Protein AF-A0A8H6S3T5-F1 (afdb_monomer_lite)

Sequence (78 aa):
MHSASVNAYRPPGPPPGSGLHRYTFVLFREPPGFSLPPDASELDPSIEARRRWDPVEFAQRAGLTIVGATFYLVRSEE

Organism: NCBI:txid2126181

InterPro domains:
  IPR008914 Phosphatidylethanolamine-binding protein [PF01161] (7-37)
  IPR035810 Phosphatidylethanolamine-binding protein, eukaryotic [PTHR11362] (6-75)
  IPR036610 PEBP-like superfamily [G3DSA:3.90.280.10] (2-78)
  IPR036610 PEBP-like superfamily [SSF49777] (6-75)

Radius of gyration: 14.52 Å; chains: 1; bounding box: 28×25×40 Å

Secondary structure (DSSP, 8-state):
-PPPPSS------PPTTS-PEEEEEEEEEPPTT----TT-GGG--SHHHHHT--HHHHHHHHT-EEEEEEEEEE----

pLDDT: mean 90.36, std 9.45, range [45.22, 98.56]

Foldseek 3Di:
DDDDDLEDDDDDDDDAPPPKDKDKDWDKDADPPFDDDPPDLSNDHDPVSVVPDDPVVVCVVRVIDTPDMDIDIDHDDD

Structure (mmCIF, N/CA/C/O backbone):
data_AF-A0A8H6S3T5-F1
#
_entry.id   AF-A0A8H6S3T5-F1
#
loop_
_atom_site.group_PDB
_atom_site.id
_atom_site.type_symbol
_atom_site.label_atom_id
_atom_site.label_alt_id
_atom_site.label_comp_id
_atom_site.label_asym_id
_atom_site.label_entity_id
_atom_site.label_seq_id
_atom_site.pdbx_PDB_ins_code
_atom_site.Cartn_x
_atom_site.Cartn_y
_atom_site.Cartn_z
_atom_site.occupancy
_atom_site.B_iso_or_equiv
_atom_site.auth_seq_id
_atom_site.auth_comp_id
_atom_site.auth_asym_id
_atom_site.auth_atom_id
_atom_site.pdbx_PDB_model_num
ATOM 1 N N . MET A 1 1 ? -13.088 16.134 6.815 1.00 45.22 1 MET A N 1
ATOM 2 C CA . MET A 1 1 ? -11.705 16.156 7.335 1.00 45.22 1 MET A CA 1
ATOM 3 C C . MET A 1 1 ? -10.825 15.493 6.292 1.00 45.22 1 MET A C 1
ATOM 5 O O . MET A 1 1 ? -11.150 14.383 5.897 1.00 45.22 1 MET A O 1
ATOM 9 N N . HIS A 1 2 ? -9.802 16.175 5.780 1.00 52.12 2 HIS A N 1
ATOM 10 C CA . HIS A 1 2 ? -8.805 15.530 4.921 1.00 52.12 2 HIS A CA 1
ATOM 11 C C . HIS A 1 2 ? -7.748 14.909 5.834 1.00 52.12 2 HIS A C 1
ATOM 13 O O . HIS A 1 2 ? -7.196 15.610 6.679 1.00 52.12 2 HIS A O 1
ATOM 19 N N . SER A 1 3 ? -7.519 13.604 5.702 1.00 68.25 3 SER A N 1
ATOM 20 C CA . SER A 1 3 ? -6.415 12.930 6.388 1.00 68.25 3 SER A CA 1
ATOM 21 C C . SER A 1 3 ? -5.105 13.246 5.663 1.00 68.25 3 SER A C 1
ATOM 23 O O . SER A 1 3 ? -5.078 13.302 4.431 1.00 68.25 3 SER A O 1
ATOM 25 N N . ALA A 1 4 ? -4.033 13.496 6.414 1.00 75.06 4 ALA A N 1
ATOM 26 C CA . ALA A 1 4 ? -2.709 13.717 5.848 1.00 75.06 4 ALA A CA 1
ATOM 27 C C . ALA A 1 4 ? -2.120 12.386 5.359 1.00 75.06 4 ALA A C 1
ATOM 29 O O . ALA A 1 4 ? -2.260 11.356 6.018 1.00 75.06 4 ALA A O 1
ATOM 30 N N . SER A 1 5 ? -1.434 12.396 4.213 1.00 82.75 5 SER A N 1
ATOM 31 C CA . SER A 1 5 ? -0.706 11.211 3.762 1.00 82.75 5 SER A CA 1
ATOM 32 C C . SER A 1 5 ? 0.437 10.915 4.728 1.00 82.75 5 SER A C 1
ATOM 34 O O . SER A 1 5 ? 1.321 11.751 4.909 1.00 82.75 5 SER A O 1
ATOM 36 N N . VAL A 1 6 ? 0.454 9.706 5.279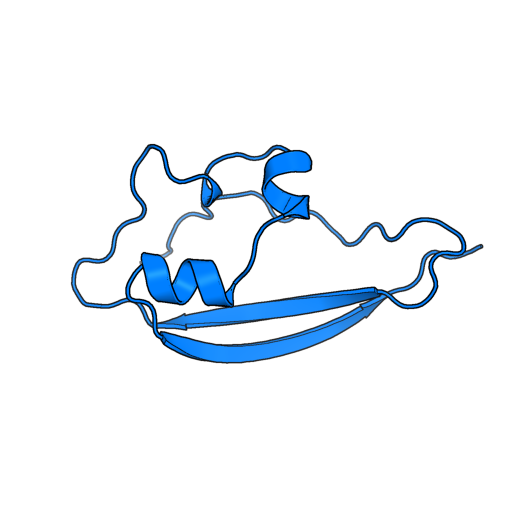 1.00 85.94 6 VAL A N 1
ATOM 37 C CA . VAL A 1 6 ? 1.557 9.199 6.108 1.00 85.94 6 VAL A CA 1
ATOM 38 C C . VAL A 1 6 ? 2.871 9.145 5.321 1.00 85.94 6 VAL A C 1
ATOM 40 O O . VAL A 1 6 ? 3.945 9.381 5.860 1.00 85.94 6 VAL A O 1
ATOM 43 N N . ASN A 1 7 ? 2.778 8.872 4.020 1.00 86.50 7 ASN A N 1
ATOM 44 C CA . ASN A 1 7 ? 3.919 8.680 3.145 1.00 86.50 7 ASN A CA 1
ATOM 45 C C . ASN A 1 7 ? 3.622 9.283 1.766 1.00 86.50 7 ASN A C 1
ATOM 47 O O . ASN A 1 7 ? 2.520 9.121 1.237 1.00 86.50 7 ASN A O 1
ATOM 51 N N . ALA A 1 8 ? 4.604 9.952 1.156 1.00 88.62 8 ALA A N 1
ATOM 52 C CA . ALA A 1 8 ? 4.430 10.514 -0.182 1.00 88.62 8 ALA A CA 1
ATOM 53 C C . ALA A 1 8 ? 4.224 9.401 -1.225 1.00 88.62 8 ALA A C 1
ATOM 55 O O . ALA A 1 8 ? 4.866 8.337 -1.167 1.00 88.62 8 ALA A O 1
ATOM 56 N N . TYR A 1 9 ? 3.354 9.662 -2.205 1.00 90.25 9 TYR A N 1
ATOM 57 C CA . TYR A 1 9 ? 3.195 8.787 -3.363 1.00 90.25 9 TYR A CA 1
ATOM 58 C C . TYR A 1 9 ? 4.521 8.691 -4.124 1.00 90.25 9 TYR A C 1
ATOM 60 O O . TYR A 1 9 ? 5.159 9.704 -4.412 1.00 90.25 9 TYR A O 1
ATOM 68 N N . ARG A 1 10 ? 4.930 7.464 -4.453 1.00 89.94 10 ARG A N 1
ATOM 69 C CA . ARG A 1 10 ? 6.059 7.202 -5.347 1.00 89.94 10 ARG A CA 1
ATOM 70 C C . ARG A 1 10 ? 5.532 6.462 -6.571 1.00 89.94 10 ARG A C 1
ATOM 72 O O . ARG A 1 10 ? 4.842 5.458 -6.382 1.00 89.94 10 ARG A O 1
ATOM 79 N N . PRO A 1 11 ? 5.819 6.943 -7.791 1.00 91.19 11 PRO A N 1
ATOM 80 C CA . PRO A 1 11 ? 5.327 6.304 -8.999 1.00 91.19 11 PRO A CA 1
ATOM 81 C C . PRO A 1 11 ? 5.935 4.902 -9.179 1.00 91.19 11 PRO A C 1
ATOM 83 O O . PRO A 1 11 ? 6.985 4.602 -8.600 1.00 91.19 11 PRO A O 1
ATOM 86 N N . PRO A 1 12 ? 5.295 4.045 -9.993 1.00 92.81 12 PRO A N 1
ATOM 87 C CA . PRO A 1 12 ? 5.882 2.803 -10.471 1.00 92.81 12 PRO A CA 1
ATOM 88 C C . PRO A 1 12 ? 7.291 2.985 -11.035 1.00 92.81 12 PRO A C 1
ATOM 90 O O . PRO A 1 12 ? 7.570 3.952 -11.736 1.00 92.81 12 PRO A O 1
ATOM 93 N N . GLY A 1 13 ? 8.151 2.012 -10.758 1.00 92.31 13 GLY A N 1
ATOM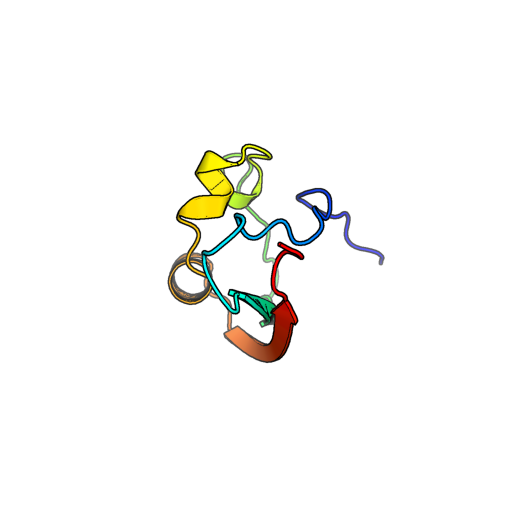 94 C CA . GLY A 1 13 ? 9.516 1.932 -11.272 1.00 92.31 13 GLY A CA 1
ATOM 95 C C . GLY A 1 13 ? 9.970 0.476 -11.346 1.00 92.31 13 GLY A C 1
ATOM 96 O O . GLY A 1 13 ? 10.910 0.112 -10.635 1.00 92.31 13 GLY A O 1
ATOM 97 N N . PRO A 1 14 ? 9.252 -0.392 -12.090 1.00 92.94 14 PRO A N 1
ATOM 98 C CA . PRO A 1 14 ? 9.692 -1.768 -12.286 1.00 92.94 14 PRO A CA 1
ATOM 99 C C . PRO A 1 14 ? 11.071 -1.781 -12.971 1.00 92.94 14 PRO A C 1
ATOM 101 O O . PRO A 1 14 ? 11.299 -0.960 -13.859 1.00 92.94 14 PRO A O 1
ATOM 104 N N . PRO A 1 15 ? 11.998 -2.670 -12.581 1.00 92.69 15 PRO A N 1
ATOM 105 C CA . PRO A 1 15 ? 13.282 -2.798 -13.268 1.00 92.69 15 PRO A CA 1
ATOM 106 C C . PRO A 1 15 ? 13.131 -3.160 -14.764 1.00 92.69 15 PRO A C 1
ATOM 108 O O . PRO A 1 15 ? 12.190 -3.866 -15.132 1.00 92.69 15 PRO A O 1
ATOM 111 N N . PRO A 1 16 ? 14.063 -2.751 -15.643 1.00 94.12 16 PRO A N 1
ATOM 112 C CA . PRO A 1 16 ? 14.108 -3.251 -17.016 1.00 94.12 16 PRO A CA 1
ATOM 113 C C . PRO A 1 16 ? 14.210 -4.782 -17.057 1.00 94.12 16 PRO A C 1
ATOM 115 O O . PRO A 1 16 ? 14.919 -5.391 -16.255 1.00 94.12 16 PRO A O 1
ATOM 118 N N . GLY A 1 17 ? 13.477 -5.415 -17.976 1.00 93.50 17 GLY A N 1
ATOM 119 C CA . GLY A 1 17 ? 13.486 -6.872 -18.159 1.00 93.50 17 GLY A CA 1
ATOM 120 C C . GLY A 1 17 ? 12.780 -7.701 -17.073 1.00 93.50 17 GLY A C 1
ATOM 121 O O . GLY A 1 17 ? 12.724 -8.921 -17.203 1.00 93.50 17 GLY A O 1
ATOM 122 N N . SER A 1 18 ? 12.194 -7.097 -16.030 1.00 94.25 18 SER A N 1
ATOM 123 C CA . SER A 1 18 ? 11.489 -7.841 -14.966 1.00 94.25 18 SER A CA 1
ATOM 124 C C . SER A 1 18 ? 10.031 -8.201 -15.298 1.00 94.25 18 SER A C 1
ATOM 126 O O . SER A 1 18 ? 9.337 -8.813 -14.484 1.00 94.25 18 SER A O 1
ATOM 128 N N . GLY A 1 19 ? 9.561 -7.848 -16.498 1.00 94.38 19 GLY A N 1
ATOM 129 C CA . GLY A 1 19 ? 8.217 -8.158 -16.984 1.00 94.38 19 GLY A CA 1
ATOM 130 C C . GLY A 1 19 ? 7.130 -7.220 -16.446 1.00 94.38 19 GLY A C 1
ATOM 131 O O . GLY A 1 19 ? 7.359 -6.033 -16.213 1.00 94.38 19 GLY A O 1
ATOM 132 N N . LEU A 1 20 ? 5.909 -7.745 -16.301 1.00 96.56 20 LEU A N 1
ATOM 133 C CA . LEU A 1 20 ? 4.757 -6.989 -15.802 1.00 96.56 20 LEU A CA 1
ATOM 134 C C . LEU A 1 20 ? 4.726 -6.992 -14.273 1.00 96.56 20 LEU A C 1
ATOM 136 O O . LEU A 1 20 ? 4.638 -8.041 -13.639 1.00 96.56 20 LEU A O 1
ATOM 140 N N . HIS A 1 21 ? 4.716 -5.804 -13.684 1.00 95.75 21 HIS A N 1
ATOM 141 C CA . HIS A 1 21 ? 4.537 -5.586 -12.257 1.00 95.75 21 HIS A CA 1
ATOM 142 C C . HIS A 1 21 ? 3.104 -5.165 -11.958 1.00 95.75 21 HIS A C 1
ATOM 144 O O . HIS A 1 21 ? 2.529 -4.319 -12.644 1.00 95.75 21 HIS A O 1
ATOM 150 N N . ARG A 1 22 ? 2.540 -5.728 -10.889 1.00 96.69 22 ARG A N 1
ATOM 151 C CA . ARG A 1 22 ? 1.220 -5.363 -10.377 1.00 96.69 22 ARG A CA 1
ATOM 152 C C . ARG A 1 22 ? 1.360 -4.332 -9.264 1.00 96.69 22 ARG A C 1
ATOM 154 O O . ARG A 1 22 ? 1.937 -4.631 -8.223 1.00 96.69 22 ARG A O 1
ATOM 161 N N . TYR A 1 23 ? 0.781 -3.155 -9.472 1.00 95.56 23 TYR A N 1
ATOM 162 C CA . TYR A 1 23 ? 0.670 -2.110 -8.458 1.00 95.56 23 TYR A CA 1
ATOM 163 C C . TYR A 1 23 ? -0.751 -2.116 -7.905 1.00 95.56 23 TYR A C 1
ATOM 165 O O . TYR A 1 23 ? -1.704 -1.797 -8.617 1.00 95.56 23 TYR A O 1
ATOM 173 N N . THR A 1 24 ? -0.889 -2.534 -6.649 1.00 96.62 24 THR A N 1
ATOM 174 C CA . THR A 1 24 ? -2.184 -2.733 -5.992 1.00 96.62 24 THR A CA 1
ATOM 175 C C . THR A 1 24 ? -2.502 -1.555 -5.081 1.00 96.62 24 THR A C 1
ATOM 177 O O . THR A 1 24 ? -1.694 -1.187 -4.231 1.00 96.62 24 THR A O 1
ATOM 180 N N . PHE A 1 25 ? -3.707 -1.011 -5.210 1.00 96.62 25 PHE A N 1
ATOM 181 C CA . PHE A 1 25 ? -4.306 -0.139 -4.209 1.00 96.62 25 PHE A CA 1
ATOM 182 C C . PHE A 1 25 ? -5.225 -0.972 -3.321 1.00 96.62 25 PHE A C 1
ATOM 184 O O . PHE A 1 25 ? -6.084 -1.696 -3.827 1.00 96.62 25 PHE A O 1
ATOM 191 N N . VAL A 1 26 ? -5.053 -0.857 -2.006 1.00 97.19 26 VAL A N 1
ATOM 192 C CA . VAL A 1 26 ? -5.878 -1.536 -1.002 1.00 97.19 26 VAL A CA 1
ATOM 193 C C . VAL A 1 26 ? -6.543 -0.473 -0.139 1.00 97.19 26 VAL A C 1
ATOM 195 O O . VAL A 1 26 ? -5.876 0.443 0.337 1.00 97.19 26 VAL A O 1
ATOM 198 N N . LEU A 1 27 ? -7.858 -0.585 0.041 1.00 97.19 27 LEU A N 1
ATOM 199 C CA . LEU A 1 27 ? -8.638 0.292 0.904 1.00 97.19 27 LEU A CA 1
ATOM 200 C C . LEU A 1 27 ? -8.985 -0.443 2.197 1.00 97.19 27 LEU A C 1
ATOM 202 O O . LEU A 1 27 ? -9.633 -1.495 2.173 1.00 97.19 27 LEU A O 1
ATOM 206 N N . PHE A 1 28 ? -8.586 0.149 3.317 1.00 96.88 28 PHE A N 1
ATOM 207 C CA . PHE A 1 28 ? -8.868 -0.351 4.653 1.00 96.88 28 PHE A CA 1
ATOM 208 C C . PHE A 1 28 ? -9.988 0.461 5.301 1.00 96.88 28 PHE A C 1
ATOM 210 O O . PHE A 1 28 ? -10.033 1.684 5.184 1.00 96.88 28 PHE A O 1
ATOM 217 N N . ARG A 1 29 ? -10.885 -0.221 6.009 1.00 96.69 29 ARG A N 1
ATOM 218 C CA . ARG A 1 29 ? -11.825 0.400 6.938 1.00 96.69 29 ARG A CA 1
ATOM 219 C C . ARG A 1 29 ? -11.206 0.403 8.328 1.00 96.69 29 ARG A C 1
ATOM 221 O O . ARG A 1 29 ? -10.909 -0.662 8.872 1.00 96.69 29 ARG A O 1
ATOM 228 N N . GLU A 1 30 ? -11.057 1.602 8.870 1.00 94.88 30 GLU A N 1
ATOM 229 C CA . GLU 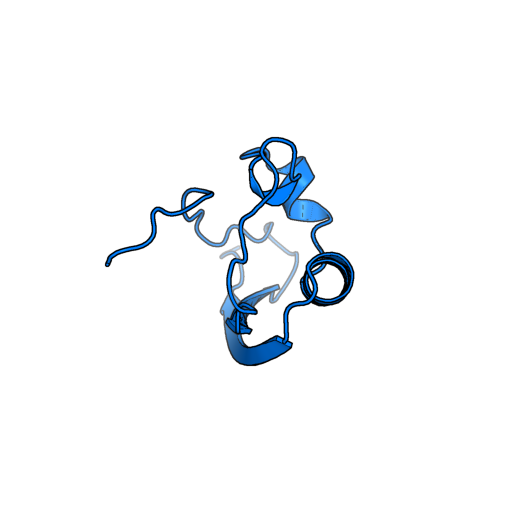A 1 30 ? -10.539 1.856 10.210 1.00 94.88 30 GLU A CA 1
ATOM 230 C C . GLU A 1 30 ? -11.601 1.552 11.283 1.00 94.88 30 GLU A C 1
ATOM 232 O O . GLU A 1 30 ? -12.776 1.893 11.095 1.00 94.88 30 GLU A O 1
ATOM 237 N N . PRO A 1 31 ? -11.231 0.914 12.408 1.00 93.19 31 PRO A N 1
ATOM 238 C CA . PRO A 1 31 ? -12.099 0.847 13.574 1.00 93.19 31 PRO A CA 1
ATOM 239 C C . PRO A 1 31 ? -12.220 2.229 14.249 1.00 93.19 31 PRO A C 1
ATOM 241 O O . PRO A 1 31 ? -11.387 3.113 14.030 1.00 93.19 31 PRO A O 1
ATOM 244 N N . PRO A 1 32 ? -13.237 2.441 15.104 1.00 93.62 32 PRO A N 1
ATOM 245 C CA . PRO A 1 32 ? -13.357 3.676 15.873 1.00 93.62 32 PRO A CA 1
ATOM 246 C C . PRO A 1 32 ? -12.093 3.968 16.692 1.00 93.62 32 PRO A C 1
ATOM 248 O O . PRO A 1 32 ? -11.612 3.104 17.421 1.00 93.62 32 PRO A O 1
ATOM 251 N N . GLY A 1 33 ? -11.579 5.196 16.591 1.00 90.62 33 GLY A N 1
ATOM 252 C CA . GLY A 1 33 ? -10.398 5.634 17.342 1.00 90.62 33 GLY A CA 1
ATOM 253 C C . GLY A 1 33 ? -9.061 5.112 16.809 1.00 90.62 33 GLY A C 1
ATOM 254 O O . GLY A 1 33 ? -8.060 5.230 17.510 1.00 90.62 33 GLY A O 1
ATOM 255 N N . PHE A 1 34 ? -9.030 4.546 15.599 1.00 91.88 34 PHE A N 1
ATOM 256 C CA . PHE A 1 34 ? -7.785 4.125 14.967 1.00 91.88 34 PHE A CA 1
ATOM 257 C C . PHE A 1 34 ? -6.800 5.289 14.813 1.00 91.88 34 PHE A C 1
ATOM 259 O O . PHE A 1 34 ? -7.150 6.383 14.366 1.00 91.88 34 PHE A O 1
ATOM 266 N N . SER A 1 35 ? -5.543 5.016 15.139 1.00 90.56 35 SER A N 1
ATOM 267 C CA . SER A 1 35 ? -4.404 5.848 14.791 1.00 90.56 35 SER A CA 1
ATOM 268 C C . SER A 1 35 ? -3.201 4.952 14.526 1.00 90.56 35 SER A C 1
ATOM 270 O O . SER A 1 35 ? -3.050 3.884 15.123 1.00 90.56 35 SER A O 1
ATOM 272 N N . LEU A 1 36 ? -2.339 5.382 13.608 1.00 89.12 36 LEU A N 1
ATOM 273 C CA . LEU A 1 36 ? -1.049 4.734 13.412 1.00 89.12 36 LEU A CA 1
ATOM 274 C C . LEU A 1 36 ? -0.122 5.077 14.591 1.00 89.12 36 LEU A C 1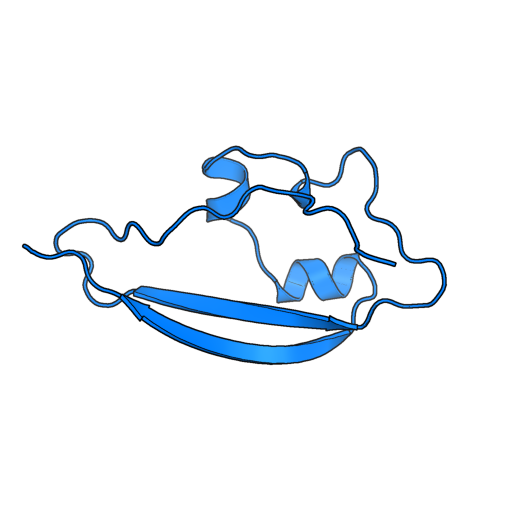
ATOM 276 O O . LEU A 1 36 ? -0.002 6.259 14.931 1.00 89.12 36 LEU A O 1
ATOM 280 N N . PRO A 1 37 ? 0.545 4.081 15.203 1.00 89.19 37 PRO A N 1
ATOM 281 C CA . PRO A 1 37 ? 1.582 4.327 16.200 1.00 89.19 37 PRO A CA 1
ATOM 282 C C . PRO A 1 37 ? 2.706 5.222 15.646 1.00 89.19 37 PRO A C 1
ATOM 284 O O . PRO A 1 37 ? 3.048 5.082 14.471 1.00 89.19 37 PRO A O 1
ATOM 287 N N . PRO A 1 38 ? 3.320 6.111 16.453 1.00 87.94 38 PRO A N 1
ATOM 288 C CA . PRO A 1 38 ? 4.398 6.999 15.995 1.00 87.94 38 PRO A CA 1
ATOM 289 C C . PRO A 1 38 ? 5.652 6.289 15.462 1.00 87.94 38 PRO A C 1
ATOM 291 O O . PRO A 1 38 ? 6.455 6.903 14.766 1.00 87.94 38 PRO A O 1
ATOM 294 N N . ASP A 1 39 ? 5.837 5.019 15.811 1.00 88.75 39 ASP A N 1
ATOM 295 C CA . ASP A 1 39 ? 6.950 4.151 15.426 1.00 88.75 39 ASP A CA 1
ATOM 296 C C . ASP A 1 39 ? 6.559 3.105 14.367 1.00 88.75 39 ASP A C 1
ATOM 298 O O . ASP A 1 39 ? 7.351 2.220 14.041 1.00 88.75 39 ASP A O 1
ATOM 302 N N . ALA A 1 40 ? 5.347 3.196 13.811 1.00 88.88 40 ALA A N 1
ATOM 303 C CA . ALA A 1 40 ? 4.879 2.294 12.770 1.00 88.88 40 ALA A CA 1
ATOM 304 C C . ALA A 1 40 ? 5.815 2.329 11.551 1.00 88.88 40 ALA A C 1
ATOM 306 O O . ALA A 1 40 ? 6.149 3.397 11.037 1.00 88.88 40 ALA A O 1
ATOM 307 N N . SER A 1 41 ? 6.191 1.156 11.033 1.00 87.44 41 SER A N 1
ATOM 308 C CA . SER A 1 41 ? 7.046 1.044 9.840 1.00 87.44 41 SER A CA 1
ATOM 309 C C . SER A 1 41 ? 6.454 1.735 8.609 1.00 87.44 41 SER A C 1
ATOM 311 O O . SER A 1 41 ? 7.177 2.168 7.720 1.00 87.44 41 SER A O 1
ATOM 313 N N . GLU A 1 42 ? 5.132 1.889 8.579 1.00 89.25 42 GLU A N 1
ATOM 314 C CA . GLU A 1 42 ? 4.373 2.599 7.559 1.00 89.25 42 GLU A CA 1
ATOM 315 C C . GLU A 1 42 ? 4.709 4.098 7.505 1.00 89.25 42 GLU A C 1
ATOM 317 O O . GLU A 1 42 ? 4.413 4.729 6.492 1.00 89.25 42 GLU A O 1
ATOM 322 N N . LEU A 1 43 ? 5.333 4.660 8.551 1.00 89.19 43 LEU A N 1
ATOM 323 C CA . LEU A 1 43 ? 5.852 6.032 8.602 1.00 89.19 43 LEU A CA 1
ATOM 324 C C . LEU A 1 43 ? 7.268 6.158 8.011 1.00 89.19 43 LEU A C 1
ATOM 326 O O . LEU A 1 43 ? 7.689 7.275 7.713 1.00 89.19 43 LEU A O 1
ATOM 330 N N . ASP A 1 44 ? 8.005 5.057 7.806 1.00 89.81 44 ASP A N 1
ATOM 331 C CA . ASP A 1 44 ? 9.339 5.096 7.194 1.00 89.81 44 ASP A CA 1
ATOM 332 C C . ASP A 1 44 ? 9.222 5.356 5.674 1.00 89.81 44 ASP A C 1
ATOM 334 O O . ASP A 1 44 ? 8.589 4.582 4.944 1.00 89.81 44 ASP A O 1
ATOM 338 N N . PRO A 1 45 ? 9.810 6.446 5.142 1.00 88.44 45 PRO A N 1
ATOM 339 C CA . PRO A 1 45 ? 9.769 6.747 3.716 1.00 88.44 45 PRO A CA 1
ATOM 340 C C . PRO A 1 45 ? 10.794 5.965 2.876 1.00 88.44 45 PRO A C 1
ATOM 342 O O . PRO A 1 45 ? 10.841 6.156 1.652 1.00 88.44 45 PRO A O 1
ATOM 345 N N . SER A 1 46 ? 11.641 5.129 3.483 1.00 89.00 46 SER A N 1
ATOM 346 C CA . SER A 1 46 ? 12.699 4.379 2.804 1.00 89.00 46 SER A CA 1
ATOM 347 C C . SER A 1 46 ? 12.153 3.376 1.774 1.00 89.00 46 SER A C 1
ATOM 349 O O . SER A 1 46 ? 11.020 2.898 1.841 1.00 89.00 46 SER A O 1
ATOM 351 N N . ILE A 1 47 ? 12.965 3.053 0.759 1.00 83.94 47 ILE A N 1
ATOM 352 C CA . ILE A 1 47 ? 12.609 2.002 -0.214 1.00 83.94 47 ILE A CA 1
ATOM 353 C C . ILE A 1 47 ? 12.569 0.632 0.471 1.00 83.94 47 ILE A C 1
ATOM 355 O O . ILE A 1 47 ? 11.743 -0.203 0.106 1.00 83.94 47 ILE A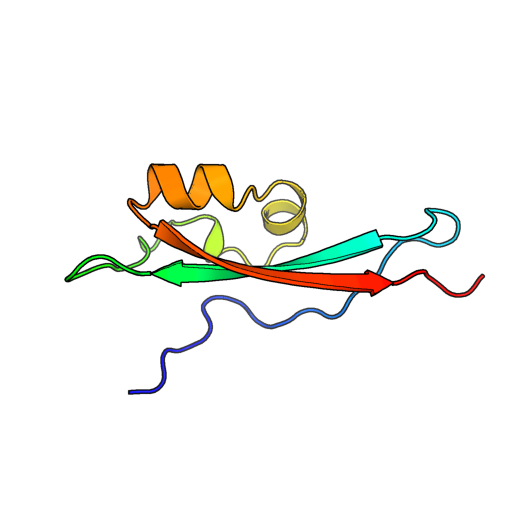 O 1
ATOM 359 N N . GLU A 1 48 ? 13.429 0.408 1.463 1.00 85.75 48 GLU A N 1
ATOM 360 C CA . GLU A 1 48 ? 13.522 -0.875 2.159 1.00 85.75 48 GLU A CA 1
ATOM 361 C C . GLU A 1 48 ? 12.264 -1.178 2.973 1.00 85.75 48 GLU A C 1
ATOM 363 O O . GLU A 1 48 ? 11.720 -2.276 2.843 1.00 85.75 48 GLU A O 1
ATOM 368 N N . ALA A 1 49 ? 11.723 -0.191 3.697 1.00 85.19 49 ALA A N 1
ATOM 369 C CA . ALA A 1 49 ? 10.441 -0.336 4.389 1.00 85.19 49 ALA A CA 1
ATOM 370 C C . ALA A 1 49 ? 9.287 -0.664 3.425 1.00 85.19 49 ALA A C 1
ATOM 372 O O . ALA A 1 49 ? 8.383 -1.423 3.764 1.00 85.19 49 ALA A O 1
ATOM 373 N N . ARG A 1 50 ? 9.345 -0.164 2.182 1.00 85.19 50 ARG A N 1
ATOM 374 C CA . ARG A 1 50 ? 8.322 -0.421 1.152 1.00 85.19 50 ARG A CA 1
ATOM 375 C C . ARG A 1 50 ? 8.427 -1.807 0.512 1.00 85.19 50 ARG A C 1
ATOM 377 O O . ARG A 1 50 ? 7.406 -2.371 0.134 1.00 85.19 50 ARG A O 1
ATOM 384 N N . ARG A 1 51 ? 9.637 -2.359 0.348 1.00 83.50 51 ARG A N 1
ATOM 385 C CA . ARG A 1 51 ? 9.869 -3.621 -0.392 1.00 83.50 51 ARG A CA 1
ATOM 386 C C . ARG A 1 51 ? 9.299 -4.862 0.293 1.00 83.50 51 ARG A C 1
ATOM 388 O O . ARG A 1 51 ? 9.061 -5.855 -0.387 1.00 83.50 51 ARG A O 1
ATOM 395 N N . ARG A 1 52 ? 9.122 -4.825 1.613 1.00 82.94 52 ARG A N 1
ATOM 396 C CA . ARG A 1 52 ? 8.679 -5.973 2.426 1.00 82.94 52 ARG A CA 1
ATOM 397 C C . ARG A 1 52 ? 7.326 -5.749 3.094 1.00 82.94 52 ARG A C 1
ATOM 399 O O . ARG A 1 52 ? 6.959 -6.505 3.984 1.00 82.94 52 ARG A O 1
ATOM 406 N N . TRP A 1 53 ? 6.609 -4.705 2.692 1.00 91.06 53 TRP A N 1
ATOM 407 C CA . TRP A 1 53 ? 5.322 -4.387 3.283 1.00 91.06 53 TRP A CA 1
ATOM 408 C C . TRP A 1 53 ? 4.232 -5.328 2.760 1.00 91.06 53 TRP A C 1
ATOM 410 O O . TRP A 1 53 ? 4.025 -5.433 1.548 1.00 91.06 53 TRP A O 1
ATOM 420 N N . ASP A 1 54 ? 3.534 -5.990 3.681 1.00 93.44 54 ASP A N 1
ATOM 421 C CA . ASP A 1 54 ? 2.402 -6.865 3.388 1.00 93.44 54 ASP A CA 1
ATOM 422 C C . ASP A 1 54 ? 1.090 -6.193 3.847 1.00 93.44 54 ASP A C 1
ATOM 424 O O . ASP A 1 54 ? 0.901 -5.956 5.046 1.00 93.44 54 ASP A O 1
ATOM 428 N N . PRO A 1 55 ? 0.157 -5.881 2.924 1.00 94.44 55 PRO A N 1
ATOM 429 C CA . PRO A 1 55 ? -1.096 -5.211 3.268 1.00 94.44 55 PRO A 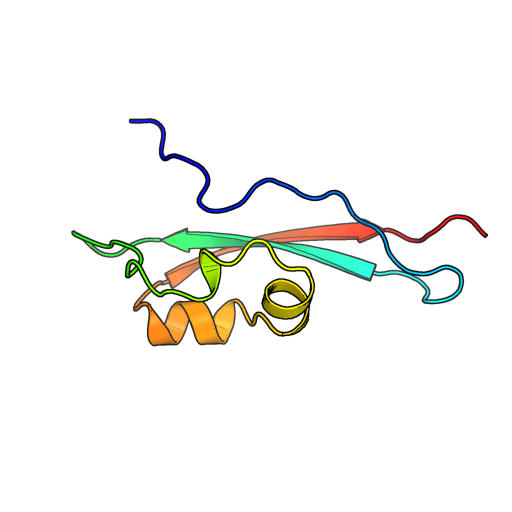CA 1
ATOM 430 C C . PRO A 1 55 ? -2.038 -6.074 4.120 1.00 94.44 55 PRO A C 1
ATOM 432 O O . PRO A 1 55 ? -2.866 -5.530 4.850 1.00 94.44 55 PRO A O 1
ATOM 435 N N . VAL A 1 56 ? -1.954 -7.402 4.020 1.00 96.25 56 VAL A N 1
ATOM 436 C CA . VAL A 1 56 ? -2.787 -8.338 4.784 1.00 96.25 56 VAL A CA 1
ATOM 437 C C . VAL A 1 56 ? -2.253 -8.463 6.205 1.00 96.25 56 VAL A C 1
ATOM 439 O O . VAL A 1 56 ? -3.030 -8.359 7.153 1.00 96.25 56 VAL A O 1
ATOM 442 N N . GLU A 1 57 ? -0.938 -8.621 6.362 1.00 95.56 57 GLU A N 1
ATOM 443 C CA . GLU A 1 57 ? -0.298 -8.643 7.682 1.00 95.56 57 GLU A CA 1
ATOM 444 C C . GLU A 1 57 ? -0.520 -7.316 8.419 1.00 95.56 57 GLU A C 1
ATOM 446 O O . GLU A 1 57 ? -0.903 -7.307 9.592 1.00 95.56 57 GLU A O 1
ATOM 451 N N . PHE A 1 58 ? -0.360 -6.191 7.712 1.00 94.12 58 PHE A N 1
ATOM 452 C CA . PHE A 1 58 ? -0.668 -4.869 8.249 1.00 94.12 58 PHE A CA 1
ATOM 453 C C . PHE A 1 58 ? -2.114 -4.795 8.746 1.00 94.12 58 PHE A C 1
ATOM 455 O O . PHE A 1 58 ? -2.342 -4.390 9.885 1.00 94.12 58 PHE A O 1
ATOM 462 N N . ALA A 1 59 ? -3.086 -5.241 7.942 1.00 95.75 59 ALA A N 1
ATOM 463 C CA . ALA A 1 59 ? -4.490 -5.211 8.338 1.00 95.75 59 ALA A CA 1
ATOM 464 C C . ALA A 1 59 ? -4.760 -6.026 9.607 1.00 95.75 59 ALA A C 1
ATOM 466 O O . ALA A 1 59 ? -5.460 -5.557 10.503 1.00 95.75 59 ALA A O 1
ATOM 467 N N . GLN A 1 60 ? -4.176 -7.222 9.700 1.00 95.56 60 GLN A N 1
ATOM 468 C CA . GLN A 1 60 ? -4.322 -8.099 10.859 1.00 95.56 60 GLN A CA 1
ATOM 469 C C . GLN A 1 60 ? -3.731 -7.468 12.122 1.00 95.56 60 GLN A C 1
ATOM 471 O O . GLN A 1 60 ? -4.409 -7.409 13.147 1.00 95.56 60 GLN A O 1
ATOM 476 N N . ARG A 1 61 ? -2.499 -6.946 12.044 1.00 94.12 61 ARG A N 1
ATOM 477 C CA . ARG A 1 61 ? -1.816 -6.298 13.176 1.00 94.12 61 ARG A CA 1
ATOM 478 C C . ARG A 1 61 ? -2.530 -5.025 13.633 1.00 94.12 61 ARG A C 1
ATOM 480 O O . ARG A 1 61 ? -2.591 -4.757 14.828 1.00 94.12 61 ARG A O 1
ATOM 487 N N . ALA A 1 62 ? -3.058 -4.249 12.691 1.00 93.19 62 ALA A N 1
ATOM 488 C CA . ALA A 1 62 ? -3.682 -2.955 12.946 1.00 93.19 62 ALA A CA 1
ATOM 489 C C . ALA A 1 62 ? -5.192 -3.039 13.254 1.00 93.19 62 ALA A C 1
ATOM 491 O O . ALA A 1 62 ? -5.822 -2.012 13.502 1.00 93.19 62 ALA A O 1
ATOM 492 N N . GLY A 1 63 ? -5.793 -4.235 13.223 1.00 95.19 63 GLY A N 1
ATOM 493 C CA . GLY A 1 63 ? -7.235 -4.410 13.432 1.00 95.19 63 GLY A CA 1
ATOM 494 C C . GLY A 1 63 ? -8.096 -3.792 12.322 1.00 95.19 63 GLY A C 1
ATOM 495 O O . GLY A 1 63 ? -9.224 -3.364 12.571 1.00 95.19 63 GLY A O 1
ATOM 496 N N . LEU A 1 64 ? -7.568 -3.718 11.099 1.00 96.75 64 LEU A N 1
ATOM 497 C CA . LEU A 1 64 ? -8.231 -3.127 9.939 1.00 96.75 64 LEU A CA 1
ATOM 498 C C . LEU A 1 64 ? -8.972 -4.183 9.115 1.00 96.75 64 LEU A C 1
ATOM 500 O O . LEU A 1 64 ? -8.576 -5.344 9.034 1.00 96.75 64 LEU A O 1
ATOM 504 N N . THR A 1 65 ? -10.031 -3.760 8.422 1.00 97.62 65 THR A N 1
ATOM 505 C CA . THR A 1 65 ? -10.721 -4.604 7.431 1.00 97.62 65 THR A CA 1
ATOM 506 C C . THR A 1 65 ? -10.398 -4.135 6.018 1.00 97.62 65 THR A C 1
ATOM 508 O O . THR A 1 65 ? -10.633 -2.972 5.704 1.00 97.62 65 THR A O 1
ATOM 511 N N . ILE A 1 66 ? -9.941 -5.023 5.132 1.00 97.69 66 ILE A N 1
ATOM 512 C CA . ILE A 1 66 ? -9.860 -4.713 3.696 1.00 97.69 66 ILE A CA 1
ATOM 513 C C . ILE A 1 66 ? -11.282 -4.659 3.130 1.00 97.69 66 ILE A C 1
ATOM 515 O O . ILE A 1 66 ? -12.017 -5.642 3.199 1.00 97.69 66 ILE A O 1
ATOM 519 N N . VAL A 1 67 ? -11.672 -3.513 2.574 1.00 98.31 67 VAL A N 1
ATOM 520 C CA . VAL A 1 67 ? -13.018 -3.281 2.012 1.00 98.31 67 VAL A CA 1
ATOM 521 C C . VAL A 1 67 ? -13.007 -3.002 0.512 1.00 98.31 67 VAL A C 1
ATOM 523 O O . VAL A 1 67 ? -14.061 -2.935 -0.113 1.00 98.31 67 VAL A O 1
ATOM 526 N N . GLY A 1 68 ? -11.827 -2.862 -0.082 1.00 98.31 68 GLY A N 1
ATOM 527 C CA . GLY A 1 68 ? -11.677 -2.694 -1.518 1.00 98.31 68 GLY A CA 1
ATOM 528 C C . GLY A 1 68 ? -10.246 -2.947 -1.956 1.00 98.31 68 GLY A C 1
ATOM 529 O O . GLY A 1 68 ? -9.299 -2.724 -1.202 1.00 98.31 68 GLY A O 1
ATOM 530 N N . ALA A 1 69 ? -10.096 -3.406 -3.190 1.00 98.12 69 ALA A N 1
ATOM 531 C CA . ALA A 1 69 ? -8.808 -3.526 -3.840 1.00 98.12 69 ALA A CA 1
ATOM 532 C C . ALA A 1 69 ? -8.970 -3.299 -5.342 1.00 98.12 69 ALA A C 1
ATOM 534 O O . ALA A 1 69 ? -9.966 -3.699 -5.943 1.00 98.12 69 ALA A O 1
ATOM 535 N N . THR A 1 70 ? -7.975 -2.668 -5.946 1.00 98.56 70 THR A N 1
ATOM 536 C CA . THR A 1 70 ? -7.831 -2.573 -7.398 1.00 98.56 70 THR A CA 1
ATOM 537 C C . THR A 1 70 ? -6.352 -2.606 -7.746 1.00 98.56 70 THR A C 1
ATOM 539 O O . THR A 1 70 ? -5.495 -2.439 -6.876 1.00 98.56 70 THR A O 1
ATOM 542 N N . PHE A 1 71 ? -6.024 -2.844 -9.007 1.00 98.31 71 PHE A N 1
ATOM 543 C CA . PHE A 1 71 ? -4.646 -2.829 -9.462 1.00 98.31 71 PHE A CA 1
ATOM 544 C C . PHE A 1 71 ? -4.548 -2.396 -10.917 1.00 98.31 71 PHE A C 1
ATOM 546 O O . PHE A 1 71 ? -5.513 -2.452 -11.676 1.00 98.31 71 PHE A O 1
ATOM 553 N N . TYR A 1 72 ? -3.339 -2.017 -11.302 1.00 97.88 72 TYR A N 1
ATOM 554 C CA . TYR A 1 72 ? -2.945 -1.856 -12.692 1.00 97.88 72 TYR A CA 1
ATOM 555 C C . TYR A 1 72 ? -1.587 -2.522 -12.918 1.00 97.88 72 TYR A C 1
ATOM 557 O O . TYR A 1 72 ? -0.853 -2.826 -11.969 1.00 97.88 72 TYR A O 1
ATOM 565 N N . LEU A 1 73 ? -1.289 -2.807 -14.184 1.00 97.69 73 LEU A N 1
ATOM 566 C CA . LEU A 1 73 ? -0.041 -3.434 -14.597 1.00 97.69 73 LEU A CA 1
ATOM 567 C C . LEU A 1 73 ? 0.876 -2.393 -15.231 1.00 97.69 73 LEU A C 1
ATOM 569 O O . LEU A 1 73 ? 0.427 -1.561 -16.016 1.00 97.69 73 LEU A O 1
ATOM 573 N N . VAL A 1 74 ? 2.161 -2.467 -14.898 1.00 96.94 74 VAL A N 1
ATOM 574 C CA . VAL A 1 74 ? 3.212 -1.611 -15.455 1.00 96.94 74 VAL A CA 1
ATOM 575 C C . VAL A 1 74 ? 4.389 -2.484 -15.853 1.00 96.94 74 VAL A C 1
ATOM 577 O O . VAL A 1 74 ? 4.731 -3.426 -15.143 1.00 96.94 74 VAL A O 1
ATOM 580 N N . ARG A 1 75 ? 5.032 -2.151 -16.965 1.00 95.38 75 ARG A N 1
ATOM 581 C CA . ARG A 1 75 ? 6.356 -2.656 -17.338 1.00 95.38 75 ARG A CA 1
ATOM 582 C C . ARG A 1 75 ? 7.280 -1.466 -17.559 1.00 95.38 75 ARG A C 1
ATOM 584 O O . ARG A 1 75 ? 6.794 -0.395 -17.920 1.00 95.38 75 ARG A O 1
ATOM 591 N N . SER A 1 76 ? 8.578 -1.662 -17.358 1.00 92.25 76 SER A N 1
ATOM 592 C CA . SER A 1 76 ? 9.564 -0.729 -17.902 1.00 92.25 76 SER A CA 1
ATOM 593 C C . SER A 1 76 ? 9.534 -0.851 -19.420 1.00 92.25 76 SER A C 1
ATOM 595 O O . SER A 1 76 ? 9.331 -1.950 -19.946 1.00 92.25 76 SER A O 1
ATOM 597 N N . GLU A 1 77 ? 9.717 0.266 -20.114 1.00 78.50 77 GLU A N 1
ATOM 598 C CA . GLU A 1 77 ? 10.187 0.205 -21.495 1.00 78.50 77 GLU A CA 1
ATOM 599 C C . GLU A 1 77 ? 11.599 -0.409 -21.489 1.00 78.50 77 GLU A C 1
ATOM 601 O O . GLU A 1 77 ? 12.299 -0.328 -20.469 1.00 78.50 77 GLU A O 1
ATOM 606 N N . GLU A 1 78 ? 11.948 -1.127 -22.558 1.00 60.28 78 GLU A N 1
ATOM 607 C CA . GLU A 1 78 ? 13.292 -1.700 -22.730 1.00 60.28 78 GLU A CA 1
ATOM 608 C C . GLU A 1 78 ? 14.358 -0.615 -22.895 1.00 60.28 78 GLU A C 1
ATOM 610 O O . GLU A 1 78 ? 14.075 0.397 -23.577 1.00 60.28 78 GLU A O 1
#